Protein AF-S5DJM7-F1 (afdb_monomer_lite)

Secondary structure (DSSP, 8-state):
---HHHHHHTT--SS--EEEEEEEETTEEEEEEEE-S----HHHHHHHHHHTTSS-TT----HHHHHTT-

Sequence (70 aa):
LELPAQRIASGKPETGTIKLDAYHQNGFIVIAISDDGKGLDVVKIRAKALQKNLITEEQILSEDDIHALI

pLDDT: mean 92.26, std 3.63, range [74.62, 96.56]

Structure (mmCIF, N/CA/C/O backbone):
data_AF-S5DJM7-F1
#
_entry.id   AF-S5DJM7-F1
#
loop_
_atom_site.group_PDB
_atom_site.id
_atom_site.type_symbol
_atom_site.label_atom_id
_atom_site.label_alt_id
_atom_site.label_comp_id
_atom_site.label_asym_id
_atom_site.label_entity_id
_atom_site.label_seq_id
_atom_site.pdbx_PDB_ins_code
_atom_site.Cartn_x
_atom_site.Cartn_y
_atom_site.Cartn_z
_atom_site.occupancy
_atom_site.B_iso_or_equiv
_atom_site.auth_seq_id
_atom_site.auth_comp_id
_atom_site.auth_asym_id
_atom_site.auth_atom_id
_atom_site.pdbx_PDB_model_num
ATOM 1 N N . LEU A 1 1 ? -2.173 -12.692 2.210 1.00 74.62 1 LEU A N 1
ATOM 2 C CA . LEU A 1 1 ? -1.623 -13.173 0.927 1.00 74.62 1 LEU A CA 1
ATOM 3 C C . LEU A 1 1 ? -2.663 -12.986 -0.178 1.00 74.62 1 LEU A C 1
ATOM 5 O O . LEU A 1 1 ? -3.850 -13.145 0.096 1.00 74.62 1 LEU A O 1
ATOM 9 N N . GLU A 1 2 ? -2.241 -12.557 -1.364 1.00 88.06 2 GLU A N 1
ATOM 10 C CA . GLU A 1 2 ? -3.028 -12.595 -2.606 1.00 88.06 2 GLU A CA 1
ATOM 11 C C . GLU A 1 2 ? -2.577 -13.837 -3.384 1.00 88.06 2 GLU A C 1
ATOM 13 O O . GLU A 1 2 ? -1.376 -14.059 -3.515 1.00 88.06 2 GLU A O 1
ATOM 18 N N . LEU A 1 3 ? -3.511 -14.686 -3.813 1.00 94.00 3 LEU A N 1
ATOM 19 C CA . LEU A 1 3 ? -3.187 -15.941 -4.501 1.00 94.00 3 LEU A CA 1
ATOM 20 C C . LEU A 1 3 ? -3.196 -15.767 -6.031 1.00 94.00 3 LEU A C 1
ATOM 22 O O . LEU A 1 3 ? -3.985 -14.961 -6.529 1.00 94.00 3 LEU A O 1
ATOM 26 N N . PRO A 1 4 ? -2.432 -16.579 -6.789 1.00 93.94 4 PRO A N 1
ATOM 27 C CA . PRO A 1 4 ? -2.422 -16.556 -8.258 1.00 93.94 4 PRO A CA 1
ATOM 28 C C . PRO A 1 4 ? -3.819 -16.568 -8.899 1.00 93.94 4 PRO A C 1
ATOM 30 O O . PRO A 1 4 ? -4.133 -15.740 -9.752 1.00 93.94 4 PRO A O 1
ATOM 33 N N . ALA A 1 5 ? -4.715 -17.432 -8.409 1.00 94.56 5 ALA A N 1
ATOM 34 C CA . ALA A 1 5 ? -6.091 -17.520 -8.901 1.00 94.56 5 ALA A CA 1
ATOM 35 C C . ALA A 1 5 ? -6.896 -16.224 -8.687 1.00 94.56 5 ALA A C 1
ATOM 37 O O . ALA A 1 5 ? -7.711 -15.857 -9.530 1.00 94.56 5 ALA A O 1
ATOM 38 N N . GLN A 1 6 ? -6.658 -15.509 -7.580 1.00 93.81 6 GLN A N 1
ATOM 39 C CA . GLN A 1 6 ? -7.325 -14.233 -7.292 1.00 93.81 6 GLN A CA 1
ATOM 40 C C . GLN A 1 6 ? -6.832 -13.126 -8.229 1.00 93.81 6 GLN A C 1
ATOM 42 O O . GLN A 1 6 ? -7.627 -12.286 -8.651 1.00 93.81 6 GLN A O 1
ATOM 47 N N . ARG A 1 7 ? -5.541 -13.152 -8.589 1.00 94.19 7 ARG A N 1
ATOM 48 C CA . ARG A 1 7 ? -4.952 -12.220 -9.558 1.00 94.19 7 ARG A CA 1
ATOM 49 C C . ARG A 1 7 ? -5.551 -12.417 -10.943 1.00 94.19 7 ARG A C 1
ATOM 51 O O . ARG A 1 7 ? -6.085 -11.461 -11.499 1.00 94.19 7 ARG A O 1
ATOM 58 N N . ILE A 1 8 ? -5.564 -13.659 -11.433 1.00 95.44 8 ILE A N 1
ATOM 59 C CA . ILE A 1 8 ? -6.147 -14.009 -12.738 1.00 95.44 8 ILE A CA 1
ATOM 60 C C . ILE A 1 8 ? -7.633 -13.629 -12.787 1.00 95.44 8 ILE A C 1
ATOM 62 O O . ILE A 1 8 ? -8.073 -13.001 -13.747 1.00 95.44 8 ILE A O 1
ATOM 66 N N . ALA A 1 9 ? -8.400 -13.932 -11.732 1.00 95.06 9 ALA A N 1
ATOM 67 C CA . ALA A 1 9 ? -9.813 -13.552 -11.643 1.00 95.06 9 ALA A CA 1
ATOM 68 C C . ALA A 1 9 ? -10.035 -12.028 -11.678 1.00 95.06 9 ALA A C 1
ATOM 70 O O . ALA A 1 9 ? -11.078 -11.570 -12.135 1.00 95.0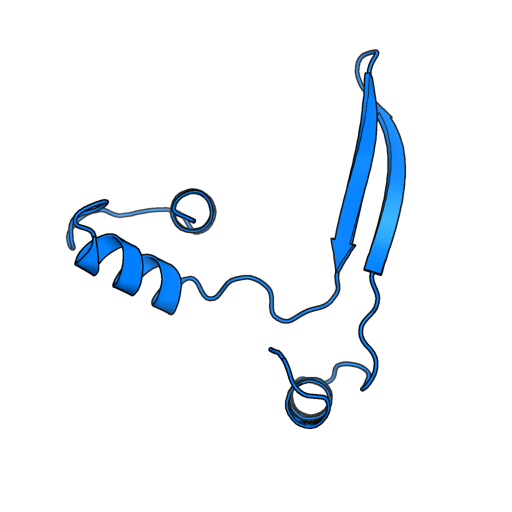6 9 ALA A O 1
ATOM 71 N N . SER A 1 10 ? -9.049 -11.249 -11.227 1.00 90.75 10 SER A N 1
ATOM 72 C CA . SER A 1 10 ? -9.066 -9.781 -11.245 1.00 90.75 10 SER A CA 1
ATOM 73 C C . SER A 1 10 ? -8.430 -9.188 -12.512 1.00 90.75 10 SER A C 1
ATOM 75 O O . SER A 1 10 ? -8.178 -7.987 -12.561 1.00 90.75 10 SER A O 1
ATOM 77 N N . GLY A 1 11 ? -8.125 -10.013 -13.523 1.00 94.06 11 GLY A N 1
ATOM 78 C CA . GLY A 1 11 ? -7.508 -9.583 -14.783 1.00 94.06 11 GLY A CA 1
ATOM 79 C C . GLY A 1 11 ? -6.017 -9.241 -14.687 1.00 94.06 11 GLY A C 1
ATOM 80 O O . GLY A 1 11 ? -5.464 -8.659 -15.619 1.00 94.06 11 GLY A O 1
ATOM 81 N N . LYS A 1 12 ? -5.355 -9.585 -13.578 1.00 94.50 12 LYS A N 1
ATOM 82 C CA . LYS A 1 12 ? -3.921 -9.356 -13.369 1.00 94.50 12 LYS A CA 1
ATOM 83 C C . LYS A 1 12 ? -3.087 -10.568 -13.812 1.00 94.50 12 LYS A C 1
ATOM 85 O O . LYS A 1 12 ? -3.596 -11.693 -13.796 1.00 94.50 12 LYS A O 1
ATOM 90 N N . PRO A 1 13 ? -1.792 -10.378 -14.138 1.00 94.62 13 PRO A N 1
ATOM 91 C CA . PRO A 1 13 ? -0.868 -11.487 -14.351 1.00 94.62 13 PRO A CA 1
ATOM 92 C C . PRO A 1 13 ? -0.757 -12.381 -13.113 1.00 94.62 13 PRO A C 1
ATOM 94 O O . PRO A 1 13 ? -0.844 -11.904 -11.978 1.00 94.62 13 PRO A O 1
ATOM 97 N N . GLU A 1 14 ? -0.521 -13.673 -13.339 1.00 95.06 14 GLU A N 1
ATOM 98 C CA . GLU A 1 14 ? -0.338 -14.669 -12.277 1.00 95.06 14 GLU A CA 1
ATOM 99 C C . GLU A 1 14 ? 0.784 -14.273 -11.302 1.00 95.06 14 GLU A C 1
ATOM 101 O O . GLU A 1 14 ? 0.626 -14.360 -10.083 1.00 95.06 14 GLU A O 1
ATOM 106 N N . THR A 1 15 ? 1.889 -13.771 -11.854 1.00 94.38 15 THR A N 1
ATOM 107 C CA . THR A 1 15 ? 3.045 -13.267 -11.111 1.00 94.38 15 THR A CA 1
ATOM 108 C C . THR A 1 15 ? 2.869 -11.783 -10.782 1.00 94.38 15 THR A C 1
ATOM 110 O O . THR A 1 15 ? 2.467 -10.992 -11.635 1.00 94.38 15 THR A O 1
ATOM 113 N N . GLY A 1 16 ? 3.174 -11.401 -9.540 1.00 93.62 16 GLY A N 1
ATOM 114 C CA . GLY A 1 16 ? 3.220 -10.001 -9.109 1.00 93.62 16 GLY A CA 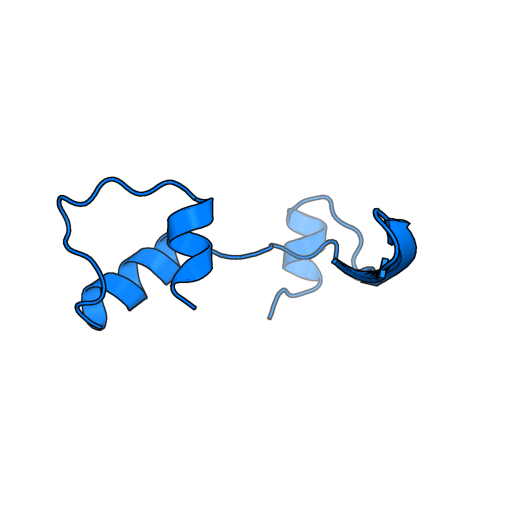1
ATOM 115 C C . GLY A 1 16 ? 4.5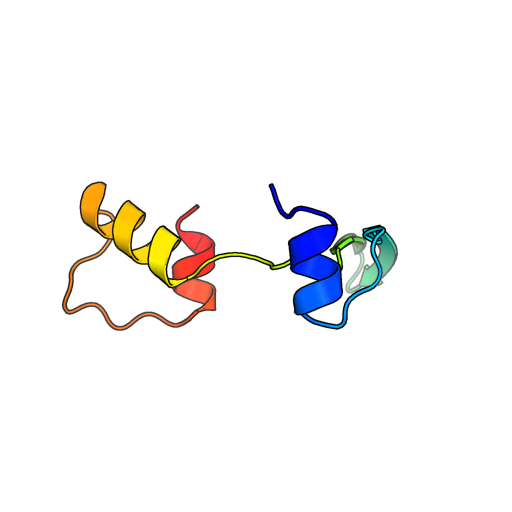27 -9.310 -9.484 1.00 93.62 16 GLY A C 1
ATOM 116 O O . GLY A 1 16 ? 5.565 -9.957 -9.622 1.00 93.62 16 GLY A O 1
ATOM 117 N N . THR A 1 17 ? 4.477 -7.988 -9.613 1.00 94.56 17 THR A N 1
ATOM 118 C CA . THR A 1 17 ? 5.643 -7.158 -9.932 1.00 94.56 17 THR A CA 1
ATOM 119 C C . THR A 1 17 ? 5.906 -6.173 -8.803 1.00 94.56 17 THR A C 1
ATOM 121 O O . THR A 1 17 ? 4.998 -5.460 -8.383 1.00 94.56 17 THR A O 1
ATOM 124 N N . ILE A 1 18 ? 7.159 -6.104 -8.349 1.00 94.88 18 ILE A N 1
ATOM 125 C CA . ILE A 1 18 ? 7.650 -5.047 -7.458 1.00 94.88 18 ILE A CA 1
ATOM 126 C C . ILE A 1 18 ? 8.501 -4.095 -8.295 1.00 94.88 18 ILE A C 1
ATOM 128 O O . ILE A 1 18 ? 9.380 -4.530 -9.040 1.00 94.88 18 ILE A O 1
ATOM 132 N N . LYS A 1 19 ? 8.253 -2.797 -8.156 1.00 96.19 19 LYS A N 1
ATOM 133 C CA . LYS A 1 19 ? 9.012 -1.728 -8.794 1.00 96.19 19 LYS A CA 1
ATOM 134 C C . LYS A 1 19 ? 9.787 -0.950 -7.735 1.00 96.19 19 LYS A C 1
ATOM 136 O O . LYS A 1 19 ? 9.218 -0.514 -6.737 1.00 96.19 19 LYS A O 1
ATOM 141 N N . LEU A 1 20 ? 11.083 -0.781 -7.979 1.00 96.56 20 LEU A N 1
ATOM 142 C CA . LEU A 1 20 ? 11.992 0.027 -7.175 1.00 96.56 20 LEU A CA 1
ATOM 143 C C . LEU A 1 20 ? 12.470 1.198 -8.034 1.00 96.56 20 LEU A C 1
ATOM 145 O O . LEU A 1 20 ? 13.129 0.986 -9.049 1.00 96.56 20 LEU A O 1
ATOM 149 N N . ASP A 1 21 ? 12.149 2.414 -7.613 1.00 95.75 21 ASP A N 1
ATOM 150 C CA . ASP A 1 21 ? 12.595 3.650 -8.246 1.00 95.75 21 ASP A CA 1
ATOM 151 C C . ASP A 1 21 ? 13.505 4.415 -7.279 1.00 95.75 21 ASP A C 1
ATOM 153 O O . ASP A 1 21 ? 13.243 4.481 -6.079 1.00 95.75 21 ASP A O 1
ATOM 157 N N . ALA A 1 22 ? 14.569 5.024 -7.797 1.00 96.19 22 ALA A N 1
ATOM 158 C CA . ALA A 1 22 ? 15.412 5.935 -7.034 1.00 96.19 22 ALA A CA 1
ATOM 159 C C . ALA A 1 22 ? 15.600 7.227 -7.823 1.00 96.19 22 ALA A C 1
ATOM 161 O O . ALA A 1 22 ? 16.027 7.195 -8.978 1.00 96.19 22 ALA A O 1
ATOM 162 N N . TYR A 1 23 ? 15.261 8.363 -7.222 1.00 95.25 23 TYR A N 1
ATOM 163 C CA . TYR A 1 23 ? 15.303 9.649 -7.909 1.00 95.25 23 TYR A CA 1
ATOM 164 C C . TYR A 1 23 ? 15.603 10.799 -6.949 1.00 95.25 23 TYR A C 1
ATOM 166 O O . TYR A 1 23 ? 15.422 10.697 -5.738 1.00 95.25 23 TYR A O 1
ATOM 174 N N . HIS A 1 24 ? 16.107 11.904 -7.495 1.00 96.06 24 HIS A N 1
ATOM 175 C CA . HIS A 1 24 ? 16.438 13.093 -6.719 1.00 96.06 24 HIS A CA 1
ATOM 176 C C . HIS A 1 24 ? 15.229 14.033 -6.640 1.00 96.06 24 HIS A C 1
ATOM 178 O O . HIS A 1 24 ? 14.700 14.447 -7.671 1.00 96.06 24 HIS A O 1
ATOM 184 N N . GLN A 1 25 ? 14.811 14.395 -5.427 1.00 95.44 25 GLN A N 1
ATOM 185 C CA . GLN A 1 25 ? 13.717 15.333 -5.175 1.00 95.44 25 GLN A CA 1
ATOM 186 C C . GLN A 1 25 ? 14.086 16.252 -4.003 1.00 95.44 25 GLN A C 1
ATOM 188 O O . GLN A 1 25 ? 14.381 15.783 -2.909 1.00 95.44 25 GLN A O 1
ATOM 193 N N . ASN A 1 26 ? 14.060 17.572 -4.222 1.00 93.75 26 ASN A N 1
ATOM 194 C CA . ASN A 1 26 ? 14.297 18.599 -3.192 1.00 93.75 26 ASN A CA 1
ATOM 195 C C . ASN A 1 26 ? 15.597 18.430 -2.373 1.00 93.75 26 ASN A C 1
ATOM 197 O O . ASN A 1 26 ? 15.609 18.718 -1.180 1.00 93.75 26 ASN A O 1
ATOM 201 N N . GLY A 1 27 ? 16.692 17.961 -2.982 1.00 94.31 27 GLY A N 1
ATOM 202 C CA . GLY A 1 27 ? 17.960 17.735 -2.271 1.00 94.31 27 GLY A CA 1
ATOM 203 C C . GLY A 1 27 ? 18.089 16.353 -1.622 1.00 94.31 27 GLY A C 1
ATOM 204 O O . GLY A 1 27 ? 19.140 16.040 -1.069 1.00 94.31 27 GLY A O 1
ATOM 205 N N . PHE A 1 28 ? 17.052 15.514 -1.699 1.00 92.12 28 PHE A N 1
ATOM 206 C CA . PHE A 1 28 ? 17.039 14.160 -1.154 1.00 92.12 28 PHE A CA 1
ATOM 207 C C . PHE A 1 28 ? 17.076 13.125 -2.276 1.00 92.12 28 PHE A C 1
ATOM 209 O O . PHE A 1 28 ? 16.436 13.293 -3.316 1.00 92.12 28 PHE A O 1
ATOM 216 N N . ILE A 1 29 ? 17.797 12.027 -2.053 1.00 94.31 29 ILE A N 1
ATOM 217 C CA . ILE A 1 29 ? 17.612 10.811 -2.846 1.00 94.31 29 ILE A CA 1
ATOM 218 C C . ILE A 1 29 ? 16.416 10.069 -2.256 1.00 94.31 29 ILE A C 1
ATOM 220 O O . ILE A 1 29 ? 16.465 9.603 -1.119 1.00 94.31 29 ILE A O 1
ATOM 224 N N . VAL A 1 30 ? 15.337 9.992 -3.025 1.00 95.88 30 VAL A N 1
ATOM 225 C CA . VAL A 1 30 ? 14.125 9.253 -2.681 1.00 95.88 30 VAL A CA 1
ATOM 226 C C . VAL A 1 30 ? 14.249 7.850 -3.247 1.00 95.88 30 VAL A C 1
ATOM 228 O O . VAL A 1 30 ? 14.543 7.686 -4.429 1.00 95.88 30 VAL A O 1
ATOM 231 N N . ILE A 1 31 ? 14.012 6.849 -2.403 1.00 95.31 31 ILE A N 1
ATOM 232 C CA . ILE A 1 31 ? 13.896 5.448 -2.802 1.00 95.31 31 ILE A CA 1
ATOM 233 C C . ILE A 1 31 ? 12.425 5.066 -2.637 1.00 95.31 31 ILE A C 1
ATOM 235 O O . ILE A 1 31 ? 11.915 5.052 -1.519 1.00 95.31 31 ILE A O 1
ATOM 239 N N . ALA A 1 32 ? 11.743 4.788 -3.744 1.00 95.00 32 ALA A N 1
ATOM 240 C CA . ALA A 1 32 ? 10.338 4.412 -3.774 1.00 95.00 32 ALA A CA 1
ATOM 241 C C . ALA A 1 32 ? 10.197 2.933 -4.142 1.00 95.00 32 ALA A C 1
ATOM 243 O O . ALA A 1 32 ? 10.779 2.464 -5.118 1.00 95.00 32 ALA A O 1
ATOM 244 N N . ILE A 1 33 ? 9.407 2.203 -3.358 1.00 95.31 33 ILE A N 1
ATOM 245 C CA . ILE A 1 33 ? 9.056 0.805 -3.614 1.00 95.31 33 ILE A CA 1
ATOM 246 C C . ILE A 1 33 ? 7.545 0.750 -3.828 1.00 95.31 33 ILE A C 1
ATOM 248 O O . ILE A 1 33 ? 6.793 1.295 -3.025 1.00 95.31 33 ILE A O 1
ATOM 252 N N . SER A 1 34 ? 7.106 0.102 -4.903 1.00 94.00 34 SER A N 1
ATOM 253 C CA . SER A 1 34 ? 5.689 -0.126 -5.203 1.00 94.00 34 SER A CA 1
ATOM 254 C C . SER A 1 34 ? 5.460 -1.547 -5.707 1.00 94.00 34 SER A C 1
ATOM 256 O O . SER A 1 34 ? 6.385 -2.191 -6.201 1.00 94.00 34 SER A O 1
ATOM 258 N N . ASP A 1 35 ? 4.232 -2.039 -5.582 1.00 94.25 35 ASP A N 1
ATOM 259 C CA . ASP A 1 35 ? 3.815 -3.341 -6.097 1.00 94.25 35 ASP A CA 1
ATOM 260 C C . ASP A 1 35 ? 2.453 -3.255 -6.799 1.00 94.25 35 ASP A C 1
ATOM 262 O O . ASP A 1 35 ? 1.694 -2.305 -6.610 1.00 94.25 35 ASP A O 1
ATOM 266 N N . ASP A 1 36 ? 2.149 -4.244 -7.639 1.00 93.06 36 ASP A N 1
ATOM 267 C CA . ASP A 1 36 ? 0.876 -4.364 -8.363 1.00 93.06 36 ASP A CA 1
ATOM 268 C C . ASP A 1 36 ? -0.142 -5.283 -7.652 1.00 93.06 36 ASP A C 1
ATOM 270 O O . ASP A 1 36 ? -1.053 -5.856 -8.269 1.00 93.06 36 ASP A O 1
ATOM 274 N N . GLY A 1 37 ? 0.020 -5.473 -6.344 1.00 92.12 37 GLY A N 1
ATOM 275 C CA . GLY A 1 37 ? -0.838 -6.289 -5.500 1.00 92.12 37 GLY A CA 1
ATOM 276 C C . GLY A 1 37 ? -2.233 -5.699 -5.312 1.00 92.12 37 GLY A C 1
ATOM 277 O O . GLY A 1 37 ? -2.620 -4.680 -5.885 1.00 92.12 37 GLY A O 1
ATOM 278 N N . LYS A 1 38 ? -3.054 -6.376 -4.510 1.00 90.56 38 LYS A N 1
ATOM 279 C CA . LYS A 1 38 ? -4.418 -5.922 -4.179 1.00 90.56 38 LYS A CA 1
ATOM 280 C C . LYS A 1 38 ? -4.489 -4.670 -3.292 1.00 90.56 38 LYS A C 1
ATOM 282 O O . LYS A 1 38 ? -5.591 -4.211 -3.021 1.00 90.56 38 LYS A O 1
ATOM 287 N N . GLY A 1 39 ? -3.351 -4.164 -2.817 1.00 89.12 39 GLY A N 1
ATOM 288 C CA . GLY A 1 39 ? -3.300 -3.048 -1.880 1.00 89.12 39 GLY A CA 1
ATOM 289 C C . GLY A 1 39 ? -3.884 -3.376 -0.503 1.00 89.12 39 GLY A C 1
ATOM 290 O O . GLY A 1 39 ? -3.999 -4.540 -0.092 1.00 89.12 39 GLY A O 1
ATOM 291 N N . LEU A 1 40 ? -4.221 -2.316 0.223 1.00 88.69 40 LEU A N 1
ATOM 292 C CA . LEU A 1 40 ? -4.799 -2.365 1.557 1.00 88.69 40 LEU A CA 1
ATOM 293 C C . LEU A 1 40 ? -6.327 -2.479 1.489 1.00 88.69 40 LEU A C 1
ATOM 295 O O . LEU A 1 40 ? -6.986 -1.866 0.659 1.00 88.69 40 LEU A O 1
ATOM 299 N N . ASP A 1 41 ? -6.903 -3.285 2.380 1.00 90.06 41 ASP A N 1
ATOM 300 C CA . ASP A 1 41 ? -8.353 -3.463 2.470 1.00 90.06 41 ASP A CA 1
ATOM 301 C C . ASP A 1 41 ? -8.915 -2.466 3.490 1.00 90.06 41 ASP A C 1
ATOM 303 O O . ASP A 1 41 ? -8.887 -2.717 4.699 1.00 90.06 41 ASP A O 1
ATOM 307 N N . VAL A 1 42 ? -9.395 -1.326 2.985 1.00 91.12 42 VAL A N 1
ATOM 308 C CA . VAL A 1 42 ? -9.935 -0.200 3.768 1.00 91.12 42 VAL A CA 1
ATOM 309 C C . VAL A 1 42 ? -10.992 -0.670 4.772 1.00 91.12 42 VAL A C 1
ATOM 311 O O . VAL A 1 42 ? -10.977 -0.266 5.936 1.00 91.12 42 VAL A O 1
ATOM 314 N N . VAL A 1 43 ? -11.873 -1.591 4.368 1.00 90.75 43 VAL A N 1
ATOM 315 C CA . VAL A 1 43 ? -12.949 -2.112 5.225 1.00 90.75 43 VAL A CA 1
ATOM 316 C C . VAL A 1 43 ? -12.372 -2.913 6.390 1.00 90.75 43 VAL A C 1
ATOM 318 O O . VAL A 1 43 ? -12.762 -2.703 7.542 1.00 90.75 43 VAL A O 1
ATOM 321 N N . LYS A 1 44 ? -11.409 -3.805 6.121 1.00 91.81 44 LYS A N 1
ATOM 322 C CA . LYS A 1 44 ? -10.743 -4.576 7.183 1.00 91.81 44 LYS A CA 1
ATOM 323 C C . LYS A 1 44 ? -9.936 -3.692 8.125 1.00 91.81 44 LYS A C 1
ATOM 325 O O . LYS A 1 44 ? -9.926 -3.953 9.329 1.00 91.81 44 LYS A O 1
ATOM 330 N N . ILE A 1 45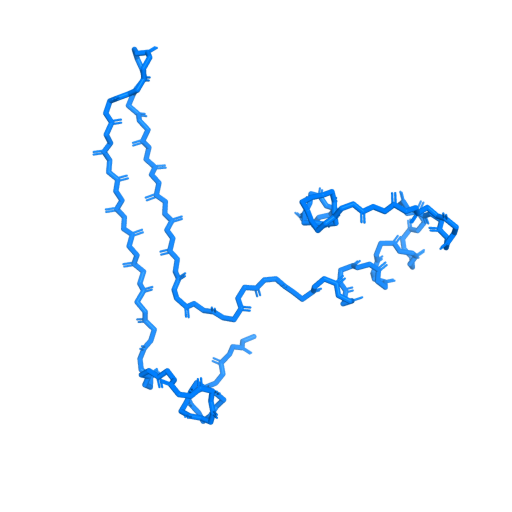 ? -9.257 -2.676 7.598 1.00 92.69 45 ILE A N 1
ATOM 331 C CA . ILE A 1 45 ? -8.462 -1.755 8.412 1.00 92.69 45 ILE A CA 1
ATOM 332 C C . ILE A 1 45 ? -9.373 -0.944 9.328 1.00 92.69 45 ILE A C 1
ATOM 334 O O . ILE A 1 45 ? -9.143 -0.935 10.536 1.00 92.69 45 ILE A O 1
ATOM 338 N N . ARG A 1 46 ? -10.460 -0.371 8.796 1.00 92.38 46 ARG A N 1
ATOM 339 C CA . ARG A 1 46 ? -11.459 0.357 9.592 1.00 92.38 46 ARG A CA 1
ATOM 340 C C . ARG A 1 46 ? -12.051 -0.523 10.693 1.00 92.38 46 ARG A C 1
ATOM 342 O O . ARG A 1 46 ? -12.082 -0.111 11.849 1.00 92.38 46 ARG A O 1
ATOM 349 N N . ALA A 1 47 ? -12.450 -1.756 10.373 1.00 92.88 47 ALA A N 1
ATOM 350 C CA . ALA A 1 47 ? -12.984 -2.696 11.363 1.00 92.88 47 ALA A CA 1
ATOM 351 C C . ALA A 1 47 ? -11.972 -3.008 12.482 1.00 92.88 47 ALA A C 1
ATOM 353 O O . ALA A 1 47 ? -12.322 -3.027 13.662 1.00 92.88 47 ALA A O 1
ATOM 354 N N . LYS A 1 48 ? -10.696 -3.208 12.128 1.00 93.88 48 LYS A N 1
ATOM 355 C CA . LYS A 1 48 ? -9.620 -3.446 13.100 1.00 93.88 48 LYS A CA 1
ATOM 356 C C . LYS A 1 48 ? -9.311 -2.203 13.939 1.00 93.88 48 LYS A C 1
ATOM 358 O O . LYS A 1 48 ? -9.001 -2.336 15.121 1.00 93.88 48 LYS A O 1
ATOM 363 N N . ALA A 1 49 ? -9.393 -1.012 13.352 1.00 92.88 49 ALA A N 1
ATOM 364 C CA . ALA A 1 49 ? -9.205 0.252 14.052 1.00 92.88 49 ALA A CA 1
ATOM 365 C C . ALA A 1 49 ? -10.333 0.523 15.060 1.00 92.88 49 ALA A C 1
ATOM 367 O O . ALA A 1 49 ? -10.035 0.883 16.198 1.00 92.88 49 ALA A O 1
ATOM 368 N N . LEU A 1 50 ? -11.592 0.249 14.693 1.00 93.56 50 LEU A N 1
ATOM 369 C CA . LEU A 1 50 ? -12.743 0.281 15.608 1.00 93.56 50 LEU A CA 1
ATOM 370 C C . LEU A 1 50 ? -12.560 -0.709 16.766 1.00 93.56 50 LEU A C 1
ATOM 372 O O . LEU A 1 50 ? -12.690 -0.332 17.924 1.00 93.56 50 LEU A O 1
ATOM 376 N N . GLN A 1 51 ? -12.162 -1.955 16.476 1.00 93.94 51 GLN A N 1
ATOM 377 C CA . GLN A 1 51 ? -11.897 -2.964 17.512 1.00 93.94 51 GLN A CA 1
ATOM 378 C C . GLN A 1 51 ? -10.807 -2.522 18.504 1.00 93.94 51 GLN A C 1
ATOM 380 O O . GLN A 1 51 ? -10.845 -2.878 19.681 1.00 93.94 51 GLN A O 1
ATOM 385 N N . LYS A 1 52 ? -9.821 -1.758 18.027 1.00 93.94 52 LYS A N 1
ATOM 386 C CA . LYS A 1 52 ? -8.734 -1.203 18.841 1.00 93.94 52 LYS A CA 1
ATOM 387 C C . LYS A 1 52 ? -9.072 0.148 19.486 1.00 93.94 52 LYS A C 1
ATOM 389 O O . LYS A 1 52 ? -8.200 0.705 20.146 1.00 93.94 52 LYS A O 1
ATOM 394 N N . ASN A 1 53 ? -10.292 0.664 19.313 1.00 92.12 53 ASN A N 1
ATOM 395 C CA . ASN A 1 53 ? -10.718 1.999 19.753 1.00 92.12 53 ASN A CA 1
ATOM 396 C C . ASN A 1 53 ? -9.816 3.139 19.234 1.00 92.12 53 ASN A C 1
ATOM 398 O O . ASN A 1 53 ? -9.646 4.151 19.908 1.00 92.12 53 ASN A O 1
ATOM 402 N N . LEU A 1 54 ? -9.207 2.972 18.053 1.00 91.25 54 LEU A N 1
ATOM 403 C CA . LEU A 1 54 ? -8.384 4.014 17.421 1.00 91.25 54 LEU A CA 1
ATOM 404 C C . LEU A 1 54 ? -9.238 5.101 16.754 1.00 91.25 54 LEU A C 1
ATOM 406 O O . LEU A 1 54 ? -8.770 6.218 16.567 1.00 91.25 54 LEU A O 1
ATOM 410 N N . ILE A 1 55 ? -10.469 4.755 16.377 1.00 92.69 55 ILE A N 1
ATOM 411 C CA . ILE A 1 55 ? -11.449 5.616 15.704 1.00 92.69 55 ILE A CA 1
ATOM 412 C C . ILE A 1 55 ? -12.845 5.293 16.249 1.00 92.69 55 ILE A C 1
ATOM 414 O O . ILE A 1 55 ? -13.043 4.204 16.797 1.00 92.69 55 ILE A O 1
ATOM 418 N N . THR A 1 56 ? -13.812 6.193 16.067 1.00 92.19 56 THR A N 1
ATOM 419 C CA . THR A 1 56 ? -15.233 5.921 16.360 1.00 92.19 56 THR A CA 1
ATOM 420 C C . THR A 1 56 ? -16.026 5.622 15.089 1.00 92.19 56 THR A C 1
ATOM 422 O O . THR A 1 56 ? -15.549 5.827 13.970 1.00 92.19 56 THR A O 1
ATOM 425 N N . GLU A 1 57 ? -17.244 5.100 15.241 1.00 88.00 57 GLU A N 1
ATOM 426 C CA . GLU A 1 57 ? -18.084 4.720 14.102 1.00 88.00 57 GLU A CA 1
ATOM 427 C C . GLU A 1 57 ? -18.600 5.937 13.320 1.00 88.00 57 GLU A C 1
ATOM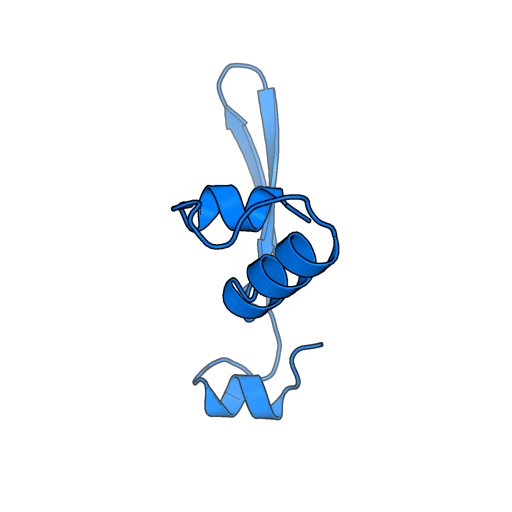 429 O O . GLU A 1 57 ? -18.760 5.857 12.100 1.00 88.00 57 GLU A O 1
ATOM 434 N N . GLU A 1 58 ? -18.768 7.079 13.992 1.00 89.62 58 GLU A N 1
ATOM 435 C CA . GLU A 1 58 ? -19.201 8.348 13.397 1.00 89.62 58 GLU A CA 1
ATOM 436 C C . GLU A 1 58 ? -18.069 9.107 12.694 1.00 89.62 58 GLU A C 1
ATOM 438 O O . GLU A 1 58 ? -18.319 10.084 11.985 1.00 89.62 58 GLU A O 1
ATOM 443 N N . GLN A 1 59 ? -16.818 8.688 12.891 1.00 89.75 59 GLN A N 1
ATOM 444 C CA . GLN A 1 59 ? -15.667 9.376 12.331 1.00 89.75 59 GLN A CA 1
ATOM 445 C C . GLN A 1 59 ? -15.588 9.131 10.818 1.00 89.75 59 GLN A C 1
ATOM 447 O O . GLN A 1 59 ? -15.388 8.004 10.353 1.00 89.75 59 GLN A O 1
ATOM 452 N N . ILE A 1 60 ? -15.751 10.206 10.044 1.00 86.12 60 ILE A N 1
ATOM 453 C CA . ILE A 1 60 ? -15.593 10.196 8.589 1.00 86.12 60 ILE A CA 1
ATOM 454 C C . ILE A 1 60 ? -14.110 10.387 8.287 1.00 86.12 60 ILE A C 1
ATOM 456 O O . ILE A 1 60 ? -13.539 11.431 8.595 1.00 86.12 60 ILE A O 1
ATOM 460 N N . LEU A 1 61 ? -13.498 9.363 7.705 1.00 89.38 61 LEU A N 1
ATOM 461 C CA . LEU A 1 61 ? -12.081 9.323 7.365 1.00 89.38 61 LEU A CA 1
ATOM 462 C C . LEU A 1 61 ? -11.923 9.133 5.862 1.00 89.38 61 LEU A C 1
ATOM 464 O O . LEU A 1 61 ? -12.710 8.409 5.245 1.00 89.38 61 LEU A O 1
ATOM 468 N N . SER A 1 62 ? -10.908 9.773 5.286 1.00 92.31 62 SER A N 1
ATOM 469 C CA . SER A 1 62 ? -10.490 9.471 3.919 1.00 92.31 62 SER A CA 1
ATOM 470 C C . SER A 1 62 ? -9.826 8.090 3.851 1.00 92.31 62 SER A C 1
ATOM 472 O O . SER A 1 62 ? -9.450 7.514 4.875 1.00 92.31 62 SER A O 1
ATOM 474 N N . GLU A 1 63 ? -9.668 7.535 2.648 1.00 86.56 63 GLU A N 1
ATOM 475 C CA . GLU A 1 63 ? -8.925 6.278 2.481 1.00 86.56 63 GLU A CA 1
ATOM 476 C C . GLU A 1 63 ? -7.475 6.412 2.966 1.00 86.56 63 GLU A C 1
ATOM 478 O O . GLU A 1 63 ? -6.976 5.506 3.629 1.00 86.56 63 GLU A O 1
ATOM 483 N N . ASP A 1 64 ? -6.841 7.564 2.727 1.00 90.62 64 ASP A N 1
ATOM 484 C CA . ASP A 1 64 ? -5.481 7.855 3.191 1.00 90.62 64 ASP A CA 1
ATOM 485 C C . ASP A 1 64 ? -5.392 7.864 4.722 1.00 90.62 64 ASP A C 1
ATOM 487 O O . ASP A 1 64 ? -4.478 7.265 5.295 1.00 90.62 64 ASP A O 1
ATOM 491 N N . ASP A 1 65 ? -6.379 8.463 5.396 1.00 91.94 65 ASP A N 1
ATOM 492 C CA . ASP A 1 65 ? -6.447 8.440 6.860 1.00 91.94 65 ASP A CA 1
ATOM 493 C C . ASP A 1 65 ? -6.621 7.011 7.386 1.00 91.94 65 ASP A C 1
ATOM 495 O O . ASP A 1 65 ? -6.028 6.643 8.398 1.00 91.94 65 ASP A O 1
ATOM 499 N N . ILE A 1 66 ? -7.417 6.183 6.698 1.00 90.12 66 ILE A N 1
ATOM 500 C CA . ILE A 1 66 ? -7.614 4.778 7.072 1.00 90.12 66 ILE A CA 1
ATOM 501 C C . ILE A 1 66 ? -6.321 3.983 6.861 1.00 90.12 66 ILE A C 1
ATOM 503 O O . ILE A 1 66 ? -5.968 3.168 7.714 1.00 90.12 66 ILE A O 1
ATOM 507 N N . HIS A 1 67 ? -5.590 4.224 5.770 1.00 88.81 67 HIS A N 1
ATOM 508 C CA . HIS A 1 67 ? -4.303 3.580 5.508 1.00 88.81 67 HIS A CA 1
ATOM 509 C C . HIS A 1 67 ? -3.257 3.893 6.586 1.00 88.81 67 HIS A C 1
ATOM 511 O O . HIS A 1 67 ? -2.470 3.013 6.923 1.00 88.81 67 HIS A O 1
ATOM 517 N N . ALA A 1 68 ? -3.290 5.089 7.181 1.00 89.00 68 ALA A N 1
ATOM 518 C CA . ALA A 1 68 ? -2.369 5.499 8.243 1.00 89.00 68 ALA A CA 1
ATOM 519 C C . ALA A 1 68 ? -2.613 4.821 9.612 1.00 89.00 68 ALA A C 1
ATOM 521 O O . ALA A 1 68 ? -1.841 5.032 10.548 1.00 89.00 68 ALA A O 1
ATOM 522 N N . LEU A 1 69 ? -3.671 4.012 9.764 1.00 88.81 69 LEU A N 1
ATOM 523 C CA . LEU A 1 69 ? -4.010 3.340 11.028 1.00 88.81 69 LEU A CA 1
ATOM 524 C C . LEU A 1 69 ? -3.270 2.005 11.250 1.00 88.81 69 LEU A C 1
ATOM 526 O O . LEU A 1 69 ? -3.492 1.362 12.287 1.00 88.81 69 LEU A O 1
ATOM 530 N N . ILE A 1 70 ? -2.443 1.550 10.297 1.00 79.38 70 ILE A N 1
ATOM 531 C CA . ILE A 1 70 ? -1.745 0.250 10.348 1.00 79.38 70 ILE A CA 1
ATOM 532 C C . ILE A 1 70 ? -0.283 0.296 9.917 1.00 79.38 70 ILE A C 1
ATOM 534 O O . ILE A 1 70 ? 0.095 1.181 9.126 1.00 79.38 70 ILE A O 1
#

Radius of gyration: 16.46 Å; chains: 1; bounding box: 37×36×34 Å

Organism: NCBI:txid1353538

Foldseek 3Di:
DQALVNQVVVVHHSDKDKDWDWDDDPNDTDIDIDIPDPD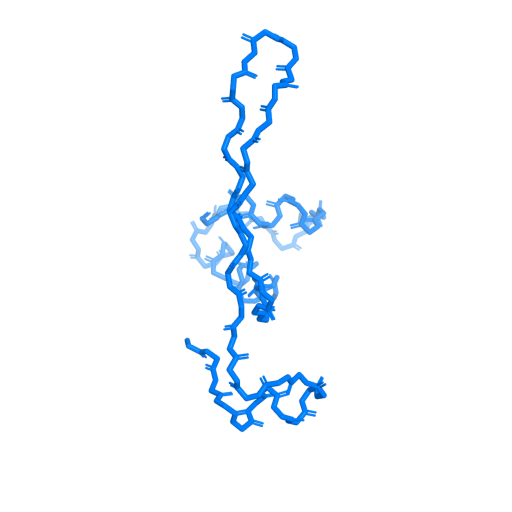DDLVVLVVVCVVVVVDDPPDDDDSVRSVVSD

InterPro domains:
  IPR036890 Histidine kinase/HSP90-like ATPase superfamily [G3DSA:3.30.565.10] (1-70)
  IPR036890 Histidine kinase/HSP90-like ATPase superfamily [SSF55874] (2-66)
  IPR051315 Bacterial Chemotaxis Sensor Histidine Kinase CheA [PTHR43395] (2-70)